Protein AF-A0A8S0FF89-F1 (afdb_monomer_lite)

pLDDT: mean 92.32, std 6.83, range [57.03, 98.69]

Structure (mmCIF, N/CA/C/O backbone):
data_AF-A0A8S0FF89-F1
#
_entry.id   AF-A0A8S0FF89-F1
#
loop_
_atom_site.group_PDB
_atom_site.id
_atom_site.type_symbol
_atom_site.label_atom_id
_atom_site.label_alt_id
_atom_site.label_comp_id
_atom_site.label_asym_id
_atom_site.label_entity_id
_atom_site.label_seq_id
_atom_site.pdbx_PDB_ins_code
_atom_site.Cartn_x
_atom_site.Cartn_y
_atom_site.Cartn_z
_atom_site.occupancy
_atom_site.B_iso_or_equiv
_atom_site.auth_seq_id
_atom_site.auth_comp_id
_atom_site.auth_asym_id
_atom_site.auth_atom_id
_atom_site.pdbx_PDB_model_num
ATOM 1 N N . MET A 1 1 ? 15.697 3.812 -12.758 1.00 57.03 1 MET A N 1
ATOM 2 C CA . MET A 1 1 ? 17.043 4.411 -12.603 1.00 57.03 1 MET A CA 1
ATOM 3 C C . MET A 1 1 ? 17.090 5.677 -13.442 1.00 57.03 1 MET A C 1
ATOM 5 O O . MET A 1 1 ? 17.432 5.614 -14.614 1.00 57.03 1 MET A O 1
ATOM 9 N N . SER A 1 2 ? 16.641 6.795 -12.881 1.00 73.12 2 SER A N 1
ATOM 10 C CA . SER A 1 2 ? 16.659 8.104 -13.540 1.00 73.12 2 SER A CA 1
ATOM 11 C C . SER A 1 2 ? 18.024 8.793 -13.370 1.00 73.12 2 SER A C 1
ATOM 13 O O . SER A 1 2 ? 18.897 8.336 -12.621 1.00 73.12 2 SER A O 1
ATOM 15 N N . GLY A 1 3 ? 18.226 9.896 -14.092 1.00 85.50 3 GLY A N 1
ATOM 16 C CA . GLY A 1 3 ? 19.399 10.764 -13.959 1.00 85.50 3 GLY A CA 1
ATOM 17 C C . GLY A 1 3 ? 20.593 10.403 -14.859 1.00 85.50 3 GLY A C 1
ATOM 18 O O . GLY A 1 3 ? 20.523 9.459 -15.652 1.00 85.50 3 GLY A O 1
ATOM 19 N N . PRO A 1 4 ? 21.712 11.143 -14.738 1.00 90.69 4 PRO A N 1
ATOM 20 C CA . PRO A 1 4 ? 22.859 11.043 -15.644 1.00 90.69 4 PRO A CA 1
ATOM 21 C C . PRO A 1 4 ? 23.415 9.620 -15.764 1.00 90.69 4 PRO A C 1
ATOM 23 O O . PRO A 1 4 ? 23.456 8.872 -14.787 1.00 90.69 4 PRO A O 1
ATOM 26 N N . ASN A 1 5 ? 23.857 9.220 -16.958 1.00 93.06 5 ASN A N 1
ATOM 27 C CA . ASN A 1 5 ? 24.485 7.911 -17.201 1.00 93.06 5 ASN A CA 1
ATOM 28 C C . ASN A 1 5 ? 23.618 6.694 -16.805 1.00 93.06 5 ASN A C 1
ATOM 30 O O . ASN A 1 5 ? 24.146 5.629 -16.477 1.00 93.06 5 ASN A O 1
ATOM 34 N N . ALA A 1 6 ? 22.285 6.822 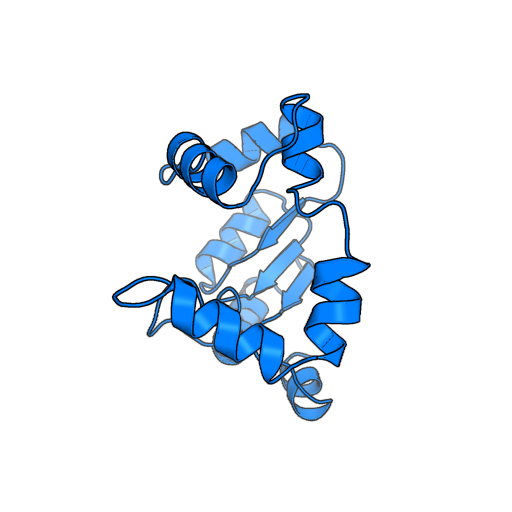-16.802 1.00 89.88 6 ALA A N 1
ATOM 35 C CA . ALA A 1 6 ? 21.368 5.741 -16.426 1.00 89.88 6 ALA A CA 1
ATOM 36 C C . ALA A 1 6 ? 21.595 4.445 -17.226 1.00 89.88 6 ALA A C 1
ATOM 38 O O . ALA A 1 6 ? 21.546 3.356 -16.656 1.00 89.88 6 ALA A O 1
ATOM 39 N N . ALA A 1 7 ? 21.882 4.546 -18.529 1.00 90.69 7 ALA A N 1
ATOM 40 C CA . ALA A 1 7 ? 22.186 3.389 -19.371 1.00 90.69 7 ALA A CA 1
ATOM 41 C C . ALA A 1 7 ? 23.447 2.649 -18.897 1.00 90.69 7 ALA A C 1
ATOM 43 O O . ALA A 1 7 ? 23.385 1.453 -18.630 1.00 90.69 7 ALA A O 1
ATOM 44 N N . MET A 1 8 ? 24.555 3.369 -18.692 1.00 95.12 8 MET A N 1
ATOM 45 C CA . MET A 1 8 ? 25.813 2.782 -18.216 1.00 95.12 8 MET A CA 1
ATOM 46 C C . MET A 1 8 ? 25.642 2.091 -16.858 1.00 95.12 8 MET A C 1
ATOM 48 O O . MET A 1 8 ? 26.079 0.960 -16.669 1.00 95.12 8 MET A O 1
ATOM 52 N N . ARG A 1 9 ? 24.932 2.731 -15.920 1.00 93.69 9 ARG A N 1
ATOM 53 C CA . ARG A 1 9 ? 24.654 2.148 -14.599 1.00 93.69 9 ARG A CA 1
ATOM 54 C C . ARG A 1 9 ? 23.810 0.872 -14.686 1.00 93.69 9 ARG A C 1
ATOM 56 O O . ARG A 1 9 ? 24.053 -0.054 -13.919 1.00 93.69 9 ARG A O 1
ATOM 63 N N . ARG A 1 10 ? 22.853 0.795 -15.621 1.00 91.69 10 ARG A N 1
ATOM 64 C CA . ARG A 1 10 ? 22.076 -0.432 -15.879 1.00 91.69 10 ARG A CA 1
ATOM 65 C C . ARG A 1 10 ? 22.952 -1.558 -16.430 1.00 91.69 10 ARG A C 1
ATOM 67 O O . ARG A 1 10 ? 22.838 -2.679 -15.948 1.00 91.69 10 ARG A O 1
ATOM 74 N N . TYR A 1 11 ? 23.846 -1.264 -17.376 1.00 94.50 11 TYR A N 1
ATOM 75 C CA . TYR A 1 11 ? 24.780 -2.268 -17.895 1.00 94.50 11 TYR A CA 1
ATOM 76 C C . TYR A 1 11 ? 25.696 -2.815 -16.804 1.00 94.50 11 TYR A C 1
ATOM 78 O O . TYR A 1 11 ? 25.826 -4.028 -16.671 1.00 94.50 11 TYR A O 1
ATOM 86 N N . LEU A 1 12 ? 26.265 -1.935 -15.976 1.00 96.06 12 LEU A N 1
ATOM 87 C CA . LEU A 1 12 ? 27.093 -2.355 -14.848 1.00 96.06 12 LEU A CA 1
ATOM 88 C C . LEU A 1 12 ? 26.323 -3.270 -13.890 1.00 96.06 12 LEU A C 1
ATOM 90 O O . LEU A 1 12 ? 26.850 -4.306 -13.515 1.00 96.06 12 LEU A O 1
ATOM 94 N N . GLN A 1 13 ? 25.070 -2.939 -13.558 1.00 94.69 13 GLN A N 1
ATOM 95 C CA . GLN A 1 13 ? 24.214 -3.790 -12.721 1.00 94.69 13 GLN A CA 1
ATOM 96 C C . GLN A 1 13 ? 23.982 -5.177 -13.333 1.00 94.69 13 GLN A C 1
ATOM 98 O O . GLN A 1 13 ? 24.072 -6.169 -12.618 1.00 94.69 13 GLN A O 1
ATOM 103 N N . ALA A 1 14 ? 23.724 -5.265 -14.641 1.00 95.19 14 ALA A N 1
ATOM 104 C CA . ALA A 1 14 ? 23.535 -6.549 -15.315 1.00 95.19 14 ALA A CA 1
ATOM 105 C C . ALA A 1 14 ? 24.813 -7.405 -15.296 1.00 95.19 14 ALA A C 1
ATOM 107 O O . ALA A 1 14 ? 24.748 -8.605 -15.041 1.00 95.19 14 ALA A O 1
ATOM 108 N N . VAL A 1 15 ? 25.976 -6.782 -15.513 1.00 96.88 15 VAL A N 1
ATOM 109 C CA . VAL A 1 15 ? 27.278 -7.468 -15.487 1.00 96.88 15 VAL A CA 1
ATOM 110 C C . VAL A 1 15 ? 27.642 -7.936 -14.078 1.00 96.88 15 VAL A C 1
ATOM 112 O O . VAL A 1 15 ? 28.161 -9.037 -13.919 1.00 96.88 15 VAL A O 1
ATOM 115 N N . THR A 1 16 ? 27.366 -7.134 -13.046 1.00 97.75 16 THR A N 1
ATOM 116 C CA . THR A 1 16 ? 27.698 -7.488 -11.657 1.00 97.75 16 THR A CA 1
ATOM 117 C C . THR A 1 16 ? 26.689 -8.429 -11.000 1.00 97.75 16 THR A C 1
ATOM 119 O O . THR A 1 16 ? 26.985 -8.975 -9.940 1.00 97.75 16 THR A O 1
ATOM 122 N N . HIS A 1 17 ? 25.535 -8.674 -11.630 1.00 97.50 17 HIS A N 1
ATOM 123 C CA . HIS A 1 17 ? 24.508 -9.606 -11.152 1.00 97.50 17 HIS A CA 1
ATOM 124 C C . HIS A 1 17 ? 24.141 -10.631 -12.241 1.00 97.50 17 HIS A C 1
ATOM 126 O O . HIS A 1 17 ? 22.991 -10.677 -12.689 1.00 97.50 17 HIS A O 1
ATOM 132 N N . PRO A 1 18 ? 25.095 -11.477 -12.676 1.00 96.88 18 PRO A N 1
ATOM 133 C CA . PRO A 1 18 ? 24.923 -12.342 -13.843 1.00 96.88 18 PRO A CA 1
ATOM 134 C C . PRO A 1 18 ? 23.795 -13.365 -13.672 1.00 96.88 18 PRO A C 1
ATOM 136 O O . PRO A 1 18 ? 23.069 -13.634 -14.624 1.00 96.88 18 PRO A O 1
ATOM 139 N N . GLN A 1 19 ? 23.597 -13.890 -12.459 1.00 97.81 19 GLN A N 1
ATOM 140 C CA . GLN A 1 19 ? 22.500 -14.817 -12.180 1.00 97.81 19 GLN A CA 1
ATOM 141 C C . GLN A 1 19 ? 21.135 -14.137 -12.340 1.00 97.81 19 GLN A C 1
ATOM 143 O O . GLN A 1 19 ? 20.265 -14.656 -13.029 1.00 97.81 19 GLN A O 1
ATOM 148 N N . TRP A 1 20 ? 20.963 -12.932 -11.788 1.00 96.75 20 TRP A N 1
ATOM 149 C CA . TRP A 1 20 ? 19.724 -12.172 -11.962 1.00 96.75 20 TRP A CA 1
ATOM 150 C C . TRP A 1 20 ? 19.488 -11.810 -13.435 1.00 96.75 20 TRP A C 1
ATOM 152 O O . TRP A 1 20 ? 18.368 -11.921 -13.932 1.00 96.75 20 TRP A O 1
ATOM 162 N N . ALA A 1 21 ? 20.543 -11.414 -14.153 1.00 96.25 21 ALA A N 1
ATOM 163 C CA . ALA A 1 21 ? 20.458 -11.100 -15.575 1.00 96.25 21 ALA A CA 1
ATOM 164 C C . ALA A 1 21 ? 20.039 -12.320 -16.413 1.00 96.25 21 ALA A C 1
ATOM 166 O O . ALA A 1 21 ? 19.262 -12.172 -17.354 1.00 96.25 21 ALA A O 1
ATOM 167 N N . TRP A 1 22 ? 20.507 -13.516 -16.054 1.00 96.69 22 TRP A N 1
ATOM 168 C CA . TRP A 1 22 ? 20.093 -14.767 -16.682 1.00 96.69 22 TRP A CA 1
ATOM 169 C C . TRP A 1 22 ? 18.635 -15.116 -16.355 1.00 96.69 22 TRP A C 1
ATOM 171 O O . TRP A 1 22 ? 17.810 -15.247 -17.261 1.00 96.69 22 TRP A O 1
ATOM 181 N N . ASP A 1 23 ? 18.299 -15.205 -15.068 1.00 96.69 23 ASP A N 1
ATOM 182 C CA . ASP A 1 23 ? 16.994 -15.680 -14.599 1.00 96.69 23 ASP A CA 1
ATOM 183 C C . ASP A 1 23 ? 15.865 -14.709 -14.959 1.00 96.69 23 ASP A C 1
ATOM 185 O O . ASP A 1 23 ? 14.855 -15.103 -15.535 1.00 96.69 23 ASP A O 1
ATOM 189 N N . VAL A 1 24 ? 16.039 -13.420 -14.663 1.00 93.81 24 VAL A N 1
ATOM 190 C CA . VAL A 1 24 ? 15.007 -12.399 -14.880 1.00 93.81 24 VAL A CA 1
ATOM 191 C C . VAL A 1 24 ? 15.161 -11.753 -16.251 1.00 93.81 24 VAL A C 1
ATOM 193 O O . VAL A 1 24 ? 14.180 -11.597 -16.972 1.00 93.81 24 VAL A O 1
ATOM 196 N N . GLY A 1 25 ? 16.384 -11.384 -16.636 1.00 91.88 25 GLY A N 1
ATOM 197 C CA . GLY A 1 25 ? 16.638 -10.619 -17.860 1.00 91.88 25 GLY A CA 1
ATOM 198 C C . GLY A 1 25 ? 16.538 -11.427 -19.157 1.00 91.88 25 GLY A C 1
ATOM 199 O O . GLY A 1 25 ? 16.106 -10.883 -20.171 1.00 91.88 25 GLY A O 1
ATOM 200 N N . LEU A 1 26 ? 16.912 -12.710 -19.157 1.00 93.44 26 LEU A N 1
ATOM 201 C CA . LEU A 1 26 ? 16.830 -13.562 -20.349 1.00 93.44 26 LEU A CA 1
ATOM 202 C C . LEU A 1 26 ? 15.648 -14.529 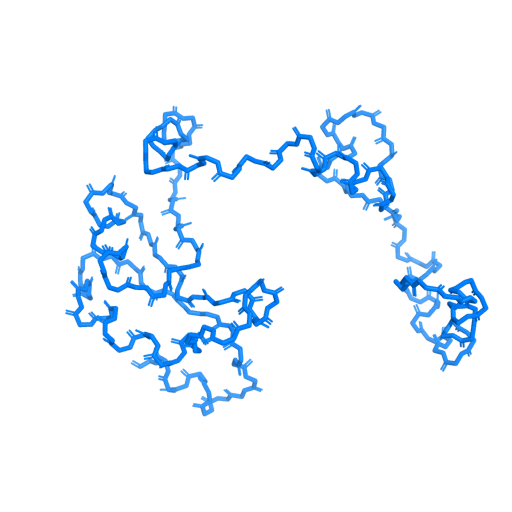-20.277 1.00 93.44 26 LEU A C 1
ATOM 204 O O . LEU A 1 26 ? 14.850 -14.566 -21.215 1.00 93.44 26 LEU A O 1
ATOM 208 N N . ASN A 1 27 ? 15.512 -15.257 -19.166 1.00 96.12 27 ASN A N 1
ATOM 209 C CA . ASN A 1 27 ? 14.480 -16.285 -19.010 1.00 96.12 27 ASN A CA 1
ATOM 210 C C . ASN A 1 27 ? 13.132 -15.743 -18.502 1.00 96.12 27 ASN A C 1
ATOM 212 O O . ASN A 1 27 ? 12.106 -16.370 -18.737 1.00 96.12 27 ASN A O 1
ATOM 216 N N . GLY A 1 28 ? 13.097 -14.570 -17.863 1.00 90.62 28 GLY A N 1
ATOM 217 C CA . GLY A 1 28 ? 11.890 -13.991 -17.253 1.00 90.62 28 GLY A CA 1
ATOM 218 C C . GLY A 1 28 ? 10.925 -13.284 -18.213 1.00 90.62 28 GLY A C 1
ATOM 219 O O . GLY A 1 28 ? 10.243 -12.352 -17.799 1.00 90.62 28 GLY A O 1
ATOM 220 N N . ARG A 1 29 ? 10.902 -13.655 -19.498 1.00 88.81 29 ARG A N 1
ATOM 221 C CA . ARG A 1 29 ? 10.024 -13.047 -20.517 1.00 88.81 29 ARG A CA 1
ATOM 222 C C . ARG A 1 29 ? 8.579 -13.575 -20.404 1.00 88.81 29 ARG A C 1
ATOM 224 O O . ARG A 1 29 ? 8.406 -14.723 -20.000 1.00 88.81 29 ARG A O 1
ATOM 231 N N . PRO A 1 30 ? 7.556 -12.813 -20.843 1.00 89.00 30 PRO A N 1
ATOM 232 C CA . PRO A 1 30 ? 7.625 -11.475 -21.442 1.00 89.00 30 PRO A CA 1
ATOM 233 C C . PRO A 1 30 ? 7.919 -10.374 -20.411 1.00 89.00 30 PRO A C 1
ATOM 235 O O . PRO A 1 30 ? 7.449 -10.415 -19.281 1.00 89.00 30 PRO A O 1
ATOM 238 N N . HIS A 1 31 ? 8.711 -9.373 -20.810 1.00 87.75 31 HIS A N 1
ATOM 239 C CA . HIS A 1 31 ? 9.007 -8.189 -19.987 1.00 87.75 31 HIS A CA 1
ATOM 240 C C . HIS A 1 31 ? 7.989 -7.076 -20.228 1.00 87.75 31 HIS A C 1
ATOM 242 O O . HIS A 1 31 ? 8.349 -5.942 -20.549 1.00 87.75 31 HIS A O 1
ATOM 248 N N . ASP A 1 32 ? 6.716 -7.425 -20.118 1.00 88.56 32 ASP A N 1
ATOM 249 C CA . ASP A 1 32 ? 5.595 -6.508 -20.243 1.00 88.56 32 ASP A CA 1
ATOM 250 C C . ASP A 1 32 ? 4.733 -6.519 -18.974 1.00 88.56 32 ASP A C 1
ATOM 252 O O . ASP A 1 32 ? 5.017 -7.216 -17.996 1.00 88.56 32 ASP A O 1
ATOM 256 N N . LEU A 1 33 ? 3.692 -5.691 -18.962 1.00 84.69 33 LEU A N 1
ATOM 257 C CA . LEU A 1 33 ? 2.710 -5.671 -17.885 1.00 84.69 33 LEU A CA 1
ATOM 258 C C . LEU A 1 33 ? 1.480 -6.458 -18.302 1.00 84.69 33 LEU A C 1
ATOM 260 O O . LEU A 1 33 ? 0.538 -5.891 -18.848 1.00 84.69 33 LEU A O 1
ATOM 264 N N . GLY A 1 34 ? 1.492 -7.764 -18.036 1.00 85.88 34 GLY A N 1
ATOM 265 C CA . GLY A 1 34 ? 0.500 -8.712 -18.553 1.00 85.88 34 GLY A CA 1
ATOM 266 C C . GLY A 1 34 ? -0.970 -8.294 -18.395 1.00 85.88 34 GLY A C 1
ATOM 267 O O . GLY A 1 34 ? -1.756 -8.498 -19.314 1.00 85.88 34 GLY A O 1
ATOM 268 N N . ASN A 1 35 ? -1.351 -7.648 -17.288 1.00 85.31 35 ASN A N 1
ATOM 269 C CA . ASN A 1 35 ? -2.716 -7.146 -17.084 1.00 85.31 35 ASN A CA 1
ATOM 270 C C . ASN A 1 35 ? -3.086 -6.009 -18.055 1.00 85.31 35 ASN A C 1
ATOM 272 O O . ASN A 1 35 ? -4.195 -5.978 -18.583 1.00 85.31 35 ASN A O 1
ATOM 276 N N . ILE A 1 36 ? -2.156 -5.091 -18.315 1.00 84.75 36 ILE A N 1
ATOM 277 C CA . ILE A 1 36 ? -2.374 -3.941 -19.200 1.00 84.75 36 ILE A CA 1
ATOM 278 C C . ILE A 1 36 ? -2.199 -4.356 -20.655 1.00 84.75 36 ILE A C 1
ATOM 280 O O . ILE A 1 36 ? -3.015 -3.981 -21.494 1.00 84.75 36 ILE A O 1
ATOM 284 N N . SER A 1 37 ? -1.188 -5.176 -20.952 1.00 88.12 37 SER A N 1
ATOM 285 C CA . SER A 1 37 ? -0.990 -5.728 -22.290 1.00 88.12 37 SER A CA 1
ATOM 286 C C . SER A 1 37 ? -2.228 -6.492 -22.762 1.00 88.12 37 SER A C 1
ATOM 288 O O . SER A 1 37 ? -2.642 -6.329 -23.909 1.00 88.12 37 SER A O 1
ATOM 290 N N . ALA A 1 38 ? -2.851 -7.284 -21.878 1.00 87.38 38 ALA A N 1
ATOM 291 C CA . ALA A 1 38 ? -4.089 -7.997 -22.181 1.00 87.38 38 ALA A CA 1
ATOM 292 C C . ALA A 1 38 ? -5.262 -7.039 -22.442 1.00 87.38 38 ALA A C 1
ATOM 294 O O . ALA A 1 38 ? -5.986 -7.216 -23.417 1.00 87.38 38 ALA A O 1
ATOM 295 N N . TYR A 1 39 ? -5.422 -6.004 -21.610 1.00 85.56 39 TYR A N 1
ATOM 296 C CA . TYR A 1 39 ? -6.494 -5.017 -21.756 1.00 85.56 39 TYR A CA 1
ATOM 297 C C . 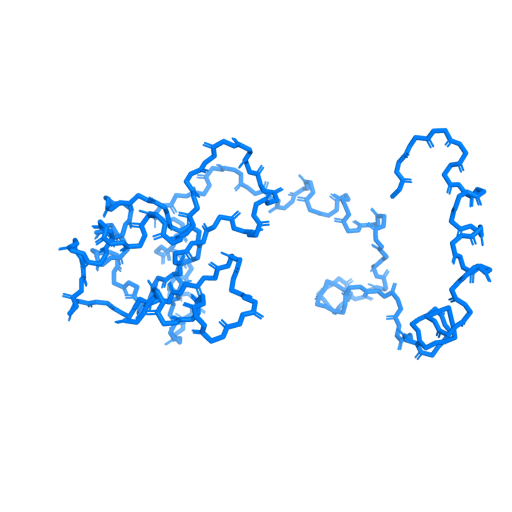TYR A 1 39 ? -6.363 -4.171 -23.034 1.00 85.56 39 TYR A C 1
ATOM 299 O O . TYR A 1 39 ? -7.352 -3.908 -23.713 1.00 85.56 39 TYR A O 1
ATOM 307 N N . LEU A 1 40 ? -5.142 -3.760 -23.390 1.00 85.56 40 LEU A N 1
ATOM 308 C CA . LEU A 1 40 ? -4.871 -2.921 -24.562 1.00 85.56 40 LEU A CA 1
ATOM 309 C C . LEU A 1 40 ? -4.649 -3.718 -25.857 1.00 85.56 40 LEU A C 1
ATOM 311 O O . LEU A 1 40 ? -4.526 -3.115 -26.924 1.00 85.56 40 LEU A O 1
ATOM 315 N N . GLY A 1 41 ? -4.543 -5.047 -25.780 1.00 86.81 41 GLY A N 1
ATOM 316 C CA . GLY A 1 41 ? -4.277 -5.916 -26.930 1.00 86.81 41 GLY A CA 1
ATOM 317 C C . GLY A 1 41 ? -2.895 -5.724 -27.569 1.00 86.81 41 GLY A C 1
ATOM 318 O O . GLY A 1 41 ? -2.695 -6.111 -28.720 1.00 86.81 41 GLY A O 1
ATOM 319 N N . LYS A 1 42 ? -1.937 -5.111 -26.859 1.00 87.56 42 LYS A N 1
ATOM 320 C CA . LYS A 1 42 ? -0.568 -4.878 -27.345 1.00 87.56 42 LYS A CA 1
ATOM 321 C C . LYS A 1 42 ? 0.457 -4.963 -26.209 1.00 87.56 42 LYS A C 1
ATOM 323 O O . LYS A 1 42 ? 0.137 -4.538 -25.097 1.00 87.56 42 LYS A O 1
ATOM 328 N N . PRO A 1 43 ? 1.690 -5.446 -26.467 1.00 84.69 43 PRO A N 1
ATOM 329 C CA . PRO A 1 43 ? 2.745 -5.463 -25.457 1.00 84.69 43 PRO A CA 1
ATOM 330 C C . PRO A 1 43 ? 2.976 -4.060 -24.897 1.00 84.69 43 PRO A C 1
ATOM 332 O O . PRO A 1 43 ? 3.228 -3.126 -25.656 1.00 84.69 43 PRO A O 1
ATOM 335 N N . THR A 1 44 ? 2.857 -3.919 -23.580 1.00 82.94 44 THR A N 1
ATOM 336 C CA . THR A 1 44 ? 3.020 -2.645 -22.876 1.00 82.94 44 THR A CA 1
ATOM 337 C C . THR A 1 44 ? 4.248 -2.730 -21.981 1.00 82.94 44 THR A C 1
ATOM 339 O O . THR A 1 44 ? 4.257 -3.457 -20.984 1.00 82.94 44 THR A O 1
ATOM 342 N N . GLY A 1 45 ? 5.300 -2.003 -22.361 1.00 83.12 45 GLY A N 1
ATOM 343 C CA . GLY A 1 45 ? 6.536 -1.925 -21.590 1.00 83.12 45 GLY A CA 1
ATOM 344 C C . GLY A 1 45 ? 6.435 -0.949 -20.415 1.00 83.12 45 GLY A C 1
ATOM 345 O O . GLY A 1 45 ? 5.442 -0.248 -20.228 1.00 83.12 45 GLY A O 1
ATOM 346 N N . LEU A 1 46 ? 7.506 -0.856 -19.624 1.00 77.31 46 LEU A N 1
ATOM 347 C CA . LEU A 1 46 ? 7.556 0.038 -18.459 1.00 77.31 46 LEU A CA 1
ATOM 348 C C . LEU A 1 46 ? 7.387 1.525 -18.830 1.00 77.31 46 LEU A C 1
ATOM 350 O O . LEU A 1 46 ? 6.837 2.296 -18.050 1.00 77.31 46 LEU A O 1
ATOM 354 N N . GLU A 1 47 ? 7.873 1.936 -20.000 1.00 78.06 47 GLU A N 1
ATOM 355 C CA . GLU A 1 47 ? 7.768 3.321 -20.477 1.00 78.06 47 GLU A CA 1
ATOM 356 C C . GLU A 1 47 ? 6.321 3.667 -20.861 1.00 78.06 47 GLU A C 1
ATOM 358 O O . GLU A 1 47 ? 5.795 4.687 -20.413 1.00 78.06 47 GLU A O 1
ATOM 363 N N . ASP A 1 48 ? 5.643 2.767 -21.581 1.00 78.75 48 ASP A N 1
ATOM 364 C CA . ASP A 1 48 ? 4.223 2.896 -21.926 1.00 78.75 48 ASP A CA 1
ATOM 365 C C . ASP A 1 48 ? 3.334 2.918 -20.675 1.00 78.75 48 ASP A C 1
ATOM 367 O O . ASP A 1 48 ? 2.368 3.677 -20.591 1.00 78.75 48 ASP A O 1
ATOM 371 N N . TYR A 1 49 ? 3.691 2.116 -19.669 1.00 79.19 49 TYR A N 1
ATOM 372 C CA . TYR A 1 49 ? 2.975 2.048 -18.402 1.00 79.19 49 TYR A CA 1
ATOM 373 C C . TYR A 1 49 ? 2.961 3.362 -17.636 1.00 79.19 49 TYR A C 1
ATOM 375 O O . TYR A 1 49 ? 1.926 3.731 -17.095 1.00 79.19 49 TYR A O 1
ATOM 383 N N . ILE A 1 50 ? 4.093 4.066 -17.567 1.00 79.81 50 ILE A N 1
ATOM 384 C CA . ILE A 1 50 ? 4.174 5.334 -16.831 1.00 79.81 50 ILE A CA 1
ATOM 385 C C . ILE A 1 50 ? 3.232 6.363 -17.465 1.00 79.81 50 ILE A C 1
ATOM 387 O O . ILE A 1 50 ? 2.513 7.057 -16.747 1.00 79.81 50 ILE A O 1
ATOM 391 N N . GLY A 1 51 ? 3.191 6.422 -18.800 1.00 81.75 51 GLY A N 1
ATOM 392 C CA . GLY A 1 51 ? 2.240 7.269 -19.520 1.00 81.75 51 GLY A CA 1
ATOM 393 C C . GLY A 1 51 ? 0.789 6.843 -19.289 1.00 81.75 51 GLY A C 1
ATOM 394 O O . GLY A 1 51 ? -0.071 7.683 -19.035 1.00 81.75 51 GLY A O 1
ATOM 395 N N . TRP A 1 52 ? 0.515 5.536 -19.317 1.00 80.31 52 TRP A N 1
ATOM 396 C CA . TRP A 1 52 ? -0.818 5.000 -19.045 1.00 80.31 52 TRP A CA 1
ATOM 397 C C . TRP A 1 52 ? -1.287 5.299 -17.614 1.00 80.31 52 TRP A C 1
ATOM 399 O O . TRP A 1 52 ? -2.407 5.772 -17.437 1.00 80.31 52 TRP A O 1
ATOM 409 N N . LEU A 1 53 ? -0.429 5.110 -16.607 1.00 80.56 53 LEU A N 1
ATOM 410 C CA . LEU A 1 53 ? -0.709 5.464 -15.214 1.00 80.56 53 LEU A CA 1
ATOM 411 C C . LEU A 1 53 ? -1.048 6.943 -15.074 1.00 80.56 53 LEU A C 1
ATOM 413 O O . LEU A 1 53 ? -2.062 7.266 -14.470 1.00 80.56 53 LEU A O 1
ATOM 417 N N . GLY A 1 54 ? -0.237 7.835 -15.649 1.00 80.69 54 GLY A N 1
ATOM 418 C CA . GLY A 1 54 ? -0.476 9.277 -15.557 1.00 80.69 54 GLY A CA 1
ATOM 419 C C . GLY A 1 54 ? -1.846 9.707 -16.093 1.00 80.69 54 GLY A C 1
ATOM 420 O O . GLY A 1 54 ? -2.414 10.670 -15.593 1.00 80.69 54 GLY A O 1
ATOM 421 N N . ASN A 1 55 ? -2.396 8.969 -17.061 1.00 83.25 55 ASN A N 1
ATOM 422 C CA . ASN A 1 55 ? -3.702 9.255 -17.657 1.00 83.25 55 ASN A CA 1
ATOM 423 C C . ASN A 1 55 ? -4.885 8.580 -16.943 1.00 83.25 55 ASN A C 1
ATOM 425 O O . ASN A 1 55 ? -6.021 8.971 -17.186 1.00 83.25 55 ASN A O 1
ATOM 429 N N . ASN A 1 56 ? -4.642 7.546 -16.131 1.00 83.88 56 ASN A N 1
ATOM 430 C CA . ASN A 1 56 ? -5.700 6.730 -15.515 1.00 83.88 56 ASN A CA 1
ATOM 431 C C . ASN A 1 56 ? -5.683 6.773 -13.980 1.00 83.88 56 ASN A C 1
ATOM 433 O O . ASN A 1 56 ? -6.564 6.203 -13.344 1.00 83.88 56 ASN A O 1
ATOM 437 N N . PHE A 1 57 ? -4.685 7.416 -13.371 1.00 84.56 57 PHE A N 1
ATOM 438 C CA . PHE A 1 57 ? -4.634 7.605 -11.928 1.00 84.56 57 PHE A CA 1
ATOM 439 C C . PHE A 1 57 ? -5.475 8.822 -11.542 1.00 84.56 57 PHE A C 1
ATOM 441 O O . PHE A 1 57 ? -5.082 9.958 -11.802 1.00 84.56 57 PHE A O 1
ATOM 448 N N . ASP A 1 58 ? -6.626 8.574 -10.924 1.00 87.00 58 ASP A N 1
ATOM 449 C CA . ASP A 1 58 ? -7.542 9.617 -10.475 1.00 87.00 58 ASP A CA 1
ATOM 450 C C . ASP A 1 58 ? -7.294 9.955 -8.990 1.00 87.00 58 ASP A C 1
ATOM 452 O O . ASP A 1 58 ? -7.568 9.129 -8.117 1.00 87.00 58 ASP A O 1
ATOM 456 N N . PRO A 1 59 ? -6.758 11.147 -8.664 1.00 89.19 59 PRO A N 1
ATOM 457 C CA . PRO A 1 59 ? -6.550 11.565 -7.281 1.00 89.19 59 PRO A CA 1
ATOM 458 C C . PRO 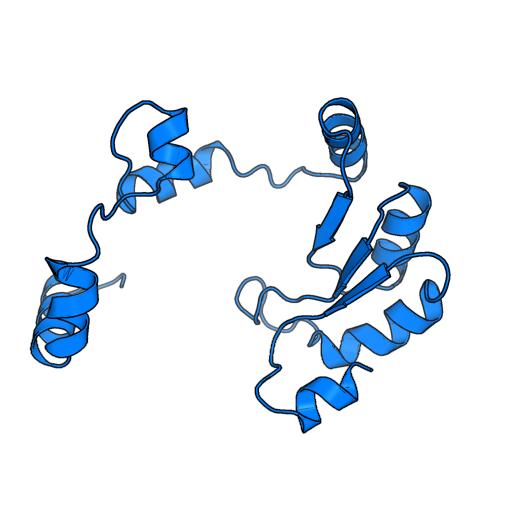A 1 59 ? -7.838 12.046 -6.591 1.00 89.19 59 PRO A C 1
ATOM 460 O O . PRO A 1 59 ? -7.787 12.370 -5.408 1.00 89.19 59 PRO A O 1
ATOM 463 N N . SER A 1 60 ? -8.963 12.144 -7.308 1.00 92.44 60 SER A N 1
ATOM 464 C CA . SER A 1 60 ? -10.251 12.587 -6.761 1.00 92.44 60 SER A CA 1
ATOM 465 C C . SER A 1 60 ? -11.093 11.459 -6.160 1.00 92.44 60 SER A C 1
ATOM 467 O O . SER A 1 60 ? -12.153 11.742 -5.601 1.00 92.44 60 SER A O 1
ATOM 469 N N . ILE A 1 61 ? -10.600 10.214 -6.228 1.00 92.62 61 ILE A N 1
ATOM 470 C CA . ILE A 1 61 ? -11.258 9.035 -5.660 1.00 92.62 61 ILE A CA 1
ATOM 471 C C . ILE A 1 61 ? -11.659 9.279 -4.206 1.00 92.62 61 ILE A C 1
ATOM 473 O O . ILE A 1 61 ? -10.867 9.705 -3.363 1.00 92.62 61 ILE A O 1
ATOM 477 N N . SER A 1 62 ? -12.911 8.952 -3.930 1.00 94.00 62 SER A N 1
ATOM 478 C CA . SER A 1 62 ? -13.593 9.129 -2.661 1.00 94.00 62 SER A CA 1
ATOM 479 C C . SER A 1 62 ? -14.383 7.871 -2.292 1.00 94.00 62 SER A C 1
ATOM 481 O O . SER A 1 62 ? -14.495 6.923 -3.070 1.00 94.00 62 SER A O 1
ATOM 483 N N . TRP A 1 63 ? -14.998 7.875 -1.109 1.00 94.00 63 TRP A N 1
ATOM 484 C CA . TRP A 1 63 ? -15.893 6.800 -0.669 1.00 94.00 63 TRP A CA 1
ATOM 485 C C . TRP A 1 63 ? -17.055 6.535 -1.639 1.00 94.00 63 TRP A C 1
ATOM 487 O O . TRP A 1 63 ? -17.454 5.388 -1.812 1.00 94.00 63 TRP A O 1
ATOM 497 N N . LYS A 1 64 ? -17.551 7.563 -2.340 1.00 92.31 64 LYS A N 1
ATOM 498 C CA . LYS A 1 64 ? -18.622 7.413 -3.337 1.00 92.31 64 LYS A CA 1
ATOM 499 C C . LYS A 1 64 ? -18.188 6.561 -4.534 1.00 92.31 64 LYS A C 1
ATOM 501 O O . LYS A 1 64 ? -18.986 5.823 -5.101 1.00 92.31 64 LYS A O 1
ATOM 506 N N . ASP A 1 65 ? -16.921 6.638 -4.920 1.00 93.56 65 ASP A N 1
ATOM 507 C CA . ASP A 1 65 ? -16.393 5.850 -6.036 1.00 93.56 65 ASP A CA 1
ATOM 508 C C . ASP A 1 65 ? -16.276 4.368 -5.660 1.00 93.56 65 ASP A C 1
ATOM 510 O O . ASP A 1 65 ? -16.381 3.493 -6.520 1.00 93.56 65 ASP A O 1
ATOM 514 N N . LEU A 1 66 ? -16.139 4.068 -4.364 1.00 93.00 66 LEU A N 1
ATOM 515 C CA . LEU A 1 66 ? -16.211 2.698 -3.863 1.00 93.00 66 LEU A CA 1
ATOM 516 C C . LEU A 1 66 ? -17.630 2.128 -3.972 1.00 93.00 66 LEU A C 1
ATOM 518 O O . LEU A 1 66 ? -17.766 0.946 -4.279 1.00 93.00 66 LEU A O 1
ATOM 522 N N . GLU A 1 67 ? -18.675 2.947 -3.796 1.00 92.94 67 GLU A N 1
ATOM 523 C CA . GLU A 1 67 ? -20.070 2.523 -4.022 1.00 92.94 67 GLU A CA 1
ATOM 524 C C . GLU A 1 67 ? -20.265 2.119 -5.482 1.00 92.94 67 GLU A C 1
ATOM 526 O O . GLU A 1 67 ? -20.775 1.040 -5.767 1.00 92.94 67 GLU A O 1
ATOM 531 N N . TRP A 1 68 ? -19.742 2.924 -6.409 1.00 94.19 68 TRP A N 1
ATOM 532 C CA . TRP A 1 68 ? -19.747 2.569 -7.824 1.00 94.19 68 TRP A CA 1
ATOM 533 C C . TRP A 1 68 ? -18.978 1.268 -8.091 1.00 94.19 68 TRP A C 1
ATOM 535 O O . TRP A 1 68 ? -19.496 0.399 -8.780 1.00 94.19 68 TRP A O 1
ATOM 545 N N . ILE A 1 69 ? -17.782 1.066 -7.521 1.00 94.00 69 ILE A N 1
ATOM 546 C CA . ILE A 1 69 ? -17.043 -0.205 -7.681 1.00 94.00 69 ILE A CA 1
ATOM 547 C C . ILE A 1 69 ? -17.857 -1.388 -7.137 1.00 94.00 69 ILE A C 1
ATOM 549 O O . ILE A 1 69 ? -17.836 -2.474 -7.725 1.00 94.00 69 ILE A O 1
ATOM 553 N N . ARG A 1 70 ? -18.577 -1.193 -6.029 1.00 92.81 70 ARG A N 1
ATOM 554 C CA . ARG A 1 70 ? -19.414 -2.225 -5.412 1.00 92.81 70 ARG A CA 1
ATOM 555 C C . ARG A 1 70 ? -20.547 -2.677 -6.327 1.00 92.81 70 ARG A C 1
ATOM 557 O O . ARG A 1 70 ? -20.877 -3.853 -6.266 1.00 92.81 70 ARG A O 1
ATOM 564 N N . ASP A 1 71 ? -21.065 -1.816 -7.201 1.00 94.19 71 ASP A N 1
ATOM 565 C CA . ASP A 1 71 ? -22.092 -2.185 -8.189 1.00 94.19 71 ASP A CA 1
ATOM 566 C C . ASP A 1 71 ? -21.571 -3.144 -9.280 1.00 94.19 71 ASP A C 1
ATOM 568 O O . ASP A 1 71 ? -22.356 -3.843 -9.921 1.00 94.19 71 ASP A O 1
ATOM 572 N N . PHE A 1 72 ? -20.253 -3.181 -9.520 1.00 95.31 72 PHE A N 1
ATOM 573 C CA . PHE A 1 72 ? -19.622 -4.013 -10.561 1.00 95.31 72 PHE A CA 1
ATOM 574 C C . PHE A 1 72 ? -18.896 -5.244 -10.018 1.00 95.31 72 PHE A C 1
ATOM 576 O O . PHE A 1 72 ? -18.460 -6.104 -10.787 1.00 95.31 72 PHE A O 1
ATOM 583 N N . TRP A 1 73 ? -18.720 -5.323 -8.706 1.00 95.88 73 TRP A N 1
ATOM 584 C CA . TRP A 1 73 ? -18.052 -6.424 -8.039 1.00 95.88 73 TRP A CA 1
ATOM 585 C C . TRP A 1 73 ? -19.050 -7.081 -7.100 1.00 95.88 73 TRP A C 1
ATOM 587 O O . TRP A 1 73 ? -19.694 -6.376 -6.338 1.00 95.88 73 TRP A O 1
ATOM 597 N N . ASP A 1 74 ? -19.123 -8.413 -7.068 1.00 94.38 74 ASP A N 1
ATOM 598 C CA . ASP A 1 74 ? -19.971 -9.171 -6.123 1.00 94.38 74 ASP A CA 1
ATOM 599 C C . ASP A 1 74 ? -19.150 -9.921 -5.054 1.00 94.38 74 ASP A C 1
ATOM 601 O O . ASP A 1 74 ? -19.697 -10.524 -4.136 1.00 94.38 74 ASP A O 1
ATOM 605 N N . GLY A 1 75 ? -17.816 -9.900 -5.155 1.00 96.94 75 GLY A N 1
ATOM 606 C CA . GLY A 1 75 ? -16.921 -10.611 -4.234 1.00 96.94 75 GLY A CA 1
ATOM 607 C C . GLY A 1 75 ? -16.543 -9.812 -2.979 1.00 96.94 75 GLY A C 1
ATOM 608 O O . GLY A 1 75 ? -17.001 -8.685 -2.790 1.00 96.94 75 GLY A O 1
ATOM 609 N N . PRO A 1 76 ? -15.638 -10.339 -2.137 1.00 96.62 76 PRO A N 1
ATOM 610 C CA . PRO A 1 76 ? -15.115 -9.588 -1.001 1.00 96.62 76 PRO A CA 1
ATOM 611 C C . PRO A 1 76 ? -14.404 -8.303 -1.447 1.00 96.62 76 PRO A C 1
ATOM 613 O O . PRO A 1 76 ? -13.627 -8.325 -2.408 1.00 96.62 76 PRO A O 1
ATOM 616 N N . MET A 1 77 ? -14.647 -7.195 -0.753 1.00 97.12 77 MET A N 1
ATOM 617 C CA . MET A 1 77 ? -14.006 -5.904 -0.969 1.00 97.12 77 MET A CA 1
ATOM 618 C C . MET A 1 77 ? -13.148 -5.532 0.239 1.00 97.12 77 MET A C 1
ATOM 620 O O . MET A 1 77 ? -13.644 -5.354 1.349 1.00 97.12 77 MET A O 1
ATOM 624 N N . VAL A 1 78 ? -11.841 -5.404 0.005 1.00 98.12 78 VAL A N 1
ATOM 625 C CA . VAL A 1 78 ? -10.858 -5.065 1.037 1.00 98.12 78 VAL A CA 1
ATOM 626 C C . VAL A 1 78 ? -10.184 -3.743 0.692 1.00 98.12 78 VAL A C 1
ATOM 628 O O . VAL A 1 78 ? -9.573 -3.618 -0.370 1.00 98.12 78 VAL A O 1
ATOM 631 N N . ILE A 1 79 ? -10.244 -2.775 1.607 1.00 97.75 79 ILE A N 1
ATOM 632 C CA . ILE A 1 79 ? -9.665 -1.440 1.408 1.00 97.75 79 ILE A CA 1
ATOM 633 C C . ILE A 1 79 ? -8.259 -1.397 2.009 1.00 97.75 79 ILE A C 1
ATOM 635 O O . ILE A 1 79 ? -8.057 -1.644 3.197 1.00 97.75 79 ILE A O 1
ATOM 639 N N . LYS A 1 80 ? -7.253 -1.090 1.188 1.00 98.25 80 LYS A N 1
ATOM 640 C CA . LYS A 1 80 ? -5.839 -1.096 1.588 1.00 98.25 80 LYS A CA 1
ATOM 641 C C . LYS A 1 80 ? -5.266 0.310 1.642 1.00 98.25 80 LYS A C 1
ATOM 643 O O . LYS A 1 80 ? -5.419 1.070 0.696 1.00 98.25 80 LYS A O 1
ATOM 648 N N . GLY A 1 81 ? -4.478 0.582 2.682 1.00 97.88 81 GLY A N 1
ATOM 649 C CA . GLY A 1 81 ? -3.819 1.881 2.865 1.00 97.88 81 GLY A CA 1
ATOM 650 C C . GLY A 1 81 ? -4.362 2.685 4.041 1.00 97.88 81 GLY A C 1
ATOM 651 O O . GLY A 1 81 ? -4.069 3.870 4.138 1.00 97.88 81 GLY A O 1
ATOM 652 N N . ILE A 1 82 ? -5.144 2.053 4.920 1.00 98.19 82 ILE A N 1
ATOM 653 C CA . ILE A 1 82 ? -5.745 2.711 6.079 1.00 98.19 82 ILE A CA 1
ATOM 654 C C . ILE A 1 82 ? -4.669 2.947 7.141 1.00 98.19 82 ILE A C 1
ATOM 656 O O . ILE A 1 82 ? -3.981 2.011 7.557 1.00 98.19 82 ILE A O 1
ATOM 660 N N . LEU A 1 83 ? -4.515 4.197 7.573 1.00 98.19 83 LEU A N 1
ATOM 661 C CA . LEU A 1 83 ? -3.625 4.591 8.674 1.00 98.19 83 LEU A CA 1
ATOM 662 C C . LEU A 1 83 ? -4.343 5.412 9.753 1.00 98.19 83 LEU A C 1
ATOM 664 O O . LEU A 1 83 ? -3.740 5.663 10.798 1.00 98.19 83 LEU A O 1
ATOM 668 N N . ASP A 1 84 ? -5.602 5.788 9.519 1.00 98.06 84 ASP A N 1
ATOM 669 C CA . ASP A 1 84 ? -6.430 6.567 10.433 1.00 98.06 84 ASP A CA 1
ATOM 670 C C . ASP A 1 84 ? -7.621 5.732 10.957 1.00 98.06 84 ASP A C 1
ATOM 672 O O . ASP A 1 84 ? -8.228 4.980 10.185 1.00 98.06 84 ASP A O 1
ATOM 676 N N . PRO A 1 85 ? -7.961 5.811 12.258 1.00 98.56 85 PRO A N 1
ATOM 677 C CA . PRO A 1 85 ? -9.124 5.119 12.811 1.00 98.56 85 PRO A CA 1
ATOM 678 C C . PRO A 1 85 ? -10.472 5.570 12.234 1.00 98.56 85 PRO A C 1
ATOM 680 O O . PRO A 1 85 ? -11.381 4.747 12.164 1.00 98.56 85 PRO A O 1
ATOM 683 N N . GLU A 1 86 ? -10.636 6.834 11.835 1.00 98.50 86 GLU A N 1
ATOM 684 C CA . GLU A 1 86 ? -11.886 7.304 11.225 1.00 98.50 86 GLU A CA 1
ATOM 685 C C . GLU A 1 86 ? -12.087 6.681 9.843 1.00 98.50 86 GLU A C 1
ATOM 687 O O . GLU A 1 86 ? -13.158 6.136 9.587 1.00 98.50 86 GLU A O 1
ATOM 692 N N . ASP A 1 87 ? -11.041 6.615 9.013 1.00 98.19 87 ASP A N 1
ATOM 693 C CA . ASP A 1 87 ? -11.110 5.930 7.714 1.00 98.19 87 ASP A CA 1
ATOM 694 C C . ASP A 1 87 ? -11.466 4.439 7.878 1.00 98.19 87 ASP A C 1
ATOM 696 O O . ASP A 1 87 ? -12.160 3.849 7.048 1.00 98.19 87 ASP A O 1
ATOM 700 N N . ALA A 1 88 ? -11.020 3.806 8.971 1.00 98.56 88 ALA A N 1
ATOM 701 C CA . ALA A 1 88 ? -11.416 2.439 9.298 1.00 98.56 88 ALA A CA 1
ATOM 702 C C . ALA A 1 88 ? -12.913 2.338 9.636 1.00 98.56 88 ALA A C 1
ATOM 704 O O . ALA A 1 88 ? -13.576 1.395 9.203 1.00 98.56 88 ALA A O 1
ATOM 705 N N . ARG A 1 89 ? -13.467 3.304 10.383 1.00 98.62 89 ARG A N 1
ATOM 706 C CA . ARG A 1 89 ? -14.911 3.358 10.670 1.00 98.62 89 ARG A CA 1
ATOM 707 C C . ARG A 1 89 ? -15.722 3.637 9.414 1.00 98.62 89 ARG A C 1
ATOM 709 O O . ARG A 1 89 ? -16.794 3.057 9.259 1.00 98.62 89 ARG A O 1
ATOM 716 N N . ASP A 1 90 ? -15.220 4.477 8.520 1.00 98.25 90 ASP A N 1
ATOM 717 C CA . ASP A 1 90 ? -15.859 4.737 7.234 1.00 98.25 90 ASP A CA 1
ATOM 718 C C . ASP A 1 90 ? -15.866 3.481 6.355 1.00 98.25 90 ASP A C 1
ATOM 720 O O . ASP A 1 90 ? -16.900 3.165 5.769 1.00 98.25 90 ASP A O 1
ATOM 724 N N . ALA A 1 91 ? -14.799 2.673 6.373 1.00 98.06 91 ALA A N 1
ATOM 725 C CA . ALA A 1 91 ? -14.784 1.364 5.713 1.00 98.06 91 ALA A CA 1
ATOM 726 C C . ALA A 1 91 ? -15.863 0.411 6.256 1.00 98.06 91 ALA A C 1
ATOM 728 O O . ALA A 1 91 ? -16.532 -0.269 5.475 1.00 98.06 91 ALA A O 1
ATOM 729 N N . VAL A 1 92 ? -16.071 0.388 7.579 1.00 98.12 92 VAL A N 1
ATOM 730 C CA . VAL A 1 92 ? -17.163 -0.381 8.203 1.00 98.12 92 VAL A CA 1
ATOM 731 C C . VAL A 1 92 ? -18.526 0.143 7.752 1.00 98.12 92 VAL A C 1
ATOM 733 O O . VAL A 1 92 ? -19.375 -0.644 7.344 1.00 98.12 92 VAL A O 1
ATOM 736 N N . ARG A 1 93 ? -18.745 1.466 7.785 1.00 97.31 93 ARG A N 1
ATOM 737 C CA . ARG A 1 93 ? -20.017 2.093 7.370 1.00 97.31 93 ARG A CA 1
ATOM 738 C C . ARG A 1 93 ? -20.343 1.836 5.905 1.00 97.31 93 ARG A C 1
ATOM 740 O O . ARG A 1 93 ? -21.503 1.618 5.574 1.00 97.31 93 ARG A O 1
ATOM 747 N N . PHE A 1 94 ? -19.323 1.862 5.055 1.00 96.38 94 PHE A N 1
ATOM 748 C CA . PHE A 1 94 ? -19.423 1.533 3.641 1.00 96.38 94 PHE A CA 1
ATOM 749 C C . PHE A 1 94 ? -19.796 0.055 3.408 1.00 96.38 94 PHE A C 1
ATOM 751 O O . PHE A 1 94 ? -20.379 -0.280 2.381 1.00 96.38 94 PHE A O 1
ATOM 758 N N . GLY A 1 95 ? -19.507 -0.828 4.369 1.00 95.75 95 GLY A N 1
ATOM 759 C CA . GLY A 1 95 ? -19.763 -2.263 4.252 1.00 95.75 95 GLY A CA 1
ATOM 760 C C . GLY A 1 95 ? -18.630 -3.022 3.562 1.00 95.75 95 GLY A C 1
ATOM 761 O O . GLY A 1 95 ? -18.884 -4.013 2.880 1.00 95.75 95 GLY A O 1
ATOM 762 N N . ALA A 1 96 ? -17.382 -2.562 3.708 1.00 97.50 96 ALA A N 1
ATOM 763 C CA . ALA A 1 96 ? -16.223 -3.336 3.272 1.00 97.50 96 ALA A CA 1
ATOM 764 C C . ALA A 1 96 ? -16.100 -4.641 4.078 1.00 97.50 96 ALA A C 1
ATOM 766 O O . ALA A 1 96 ? -16.381 -4.687 5.273 1.00 97.50 96 ALA A O 1
ATOM 767 N N . ASP A 1 97 ? -15.598 -5.695 3.438 1.00 98.06 97 ASP A N 1
ATOM 768 C CA . ASP A 1 97 ? -15.366 -6.995 4.079 1.00 98.06 97 ASP A CA 1
ATOM 769 C C . ASP A 1 97 ? -14.066 -7.012 4.899 1.00 98.06 97 ASP A C 1
ATOM 771 O O . ASP A 1 97 ? -13.872 -7.846 5.788 1.00 98.06 97 ASP A O 1
ATOM 775 N N . GLY A 1 98 ? -13.143 -6.097 4.595 1.00 98.31 98 GLY A N 1
ATOM 776 C CA . GLY A 1 98 ? -11.850 -6.020 5.256 1.00 98.31 98 GLY A CA 1
ATOM 777 C C . GLY A 1 98 ? -11.123 -4.697 5.047 1.00 98.31 98 GLY A C 1
ATOM 778 O O . GLY A 1 98 ? -11.372 -3.963 4.090 1.00 98.31 98 GLY A O 1
ATOM 779 N N . ILE A 1 99 ? -10.138 -4.444 5.903 1.00 98.69 99 ILE A N 1
ATOM 780 C CA . ILE A 1 99 ? -9.158 -3.369 5.734 1.00 98.69 99 ILE A CA 1
ATOM 781 C C . ILE A 1 99 ? -7.730 -3.900 5.822 1.00 98.69 99 ILE A C 1
ATOM 783 O O . ILE A 1 99 ? -7.455 -4.876 6.518 1.00 98.69 99 ILE A O 1
ATOM 787 N N . VAL A 1 100 ? -6.794 -3.226 5.153 1.00 98.56 100 VAL A N 1
ATOM 788 C CA . VAL A 1 100 ? -5.355 -3.454 5.324 1.00 98.56 100 VAL A CA 1
ATOM 789 C C . VAL A 1 100 ? -4.696 -2.195 5.875 1.00 98.56 100 VAL A C 1
ATOM 791 O O . VAL A 1 100 ? -4.557 -1.193 5.161 1.00 98.56 100 VAL A O 1
ATOM 794 N N . VAL A 1 101 ? -4.213 -2.287 7.115 1.00 98.38 101 VAL A N 1
ATOM 795 C CA . VAL A 1 101 ? -3.387 -1.257 7.748 1.00 98.38 101 VAL A CA 1
ATOM 796 C C . VAL A 1 101 ? -2.021 -1.239 7.070 1.00 98.38 101 VAL A C 1
ATOM 798 O O . VAL A 1 101 ? -1.226 -2.176 7.193 1.00 98.38 101 VAL A O 1
ATOM 801 N N . SER A 1 102 ? -1.762 -0.196 6.283 1.00 98.38 102 SER A N 1
ATOM 802 C CA . SER A 1 102 ? -0.649 -0.181 5.334 1.00 98.38 102 SER A CA 1
ATOM 803 C C . SER A 1 102 ? -0.185 1.231 5.021 1.00 98.38 102 SER A C 1
ATOM 805 O O . SER A 1 102 ? -0.993 2.095 4.716 1.00 98.38 102 SER A O 1
ATOM 807 N N . ASN A 1 103 ? 1.132 1.433 4.971 1.00 97.19 103 ASN A N 1
ATOM 808 C CA . ASN A 1 103 ? 1.739 2.637 4.393 1.00 97.19 103 ASN A CA 1
ATOM 809 C C . ASN A 1 103 ? 2.442 2.339 3.055 1.00 97.19 103 ASN A C 1
ATOM 811 O O . ASN A 1 103 ? 3.389 3.020 2.654 1.00 97.19 103 ASN A O 1
ATOM 815 N N . HIS A 1 104 ? 2.004 1.273 2.376 1.00 97.69 104 HIS A N 1
ATOM 816 C CA . HIS A 1 104 ? 2.561 0.817 1.104 1.00 97.69 104 HIS A CA 1
ATOM 817 C C . HIS A 1 104 ? 4.068 0.488 1.184 1.00 97.69 104 HIS A C 1
ATOM 819 O O . HIS A 1 104 ? 4.836 0.732 0.252 1.00 97.69 104 HIS A O 1
ATOM 825 N N . GLY A 1 105 ? 4.523 -0.039 2.324 1.00 95.81 105 GLY A N 1
ATOM 826 C CA . GLY A 1 105 ? 5.932 -0.346 2.563 1.00 95.81 105 GLY A CA 1
ATOM 827 C C . GLY A 1 105 ? 6.831 0.891 2.633 1.00 95.81 105 GLY A C 1
ATOM 828 O O . GLY A 1 105 ? 8.008 0.786 2.294 1.00 95.81 105 GLY A O 1
ATOM 829 N N . GLY A 1 106 ? 6.283 2.047 3.023 1.00 95.81 106 GLY A N 1
ATOM 830 C CA . GLY A 1 106 ? 7.013 3.312 3.149 1.00 95.81 106 GLY A CA 1
ATOM 831 C C . GLY A 1 106 ? 7.388 3.960 1.814 1.00 95.81 106 GLY A C 1
ATOM 832 O O . GLY A 1 106 ? 8.386 4.666 1.739 1.00 95.81 106 GLY A O 1
ATOM 833 N N . ARG A 1 107 ? 6.641 3.677 0.738 1.00 95.81 107 ARG A N 1
ATOM 834 C CA . ARG A 1 107 ? 6.983 4.117 -0.631 1.00 95.81 107 ARG A CA 1
ATOM 835 C C . ARG A 1 107 ? 6.158 5.293 -1.155 1.00 95.81 107 ARG A C 1
ATOM 837 O O . ARG A 1 107 ? 6.501 5.806 -2.213 1.00 95.81 107 ARG A O 1
ATOM 844 N N . GLN A 1 108 ? 5.070 5.657 -0.475 1.00 91.69 108 GLN A N 1
ATOM 845 C CA . GLN A 1 108 ? 4.102 6.643 -0.975 1.00 91.69 108 GLN A CA 1
ATOM 846 C C . GLN A 1 108 ? 4.308 8.033 -0.367 1.00 91.69 108 GLN A C 1
ATOM 848 O O . GLN A 1 108 ? 4.556 8.984 -1.100 1.00 91.69 108 GLN A O 1
ATOM 853 N N . LEU A 1 109 ? 4.260 8.151 0.962 1.00 94.31 109 LEU A N 1
ATOM 854 C CA . LEU A 1 109 ? 4.435 9.420 1.668 1.00 94.31 109 LEU A CA 1
ATOM 855 C C . LEU A 1 109 ? 5.411 9.232 2.829 1.00 94.31 109 LEU A C 1
ATOM 857 O O . LEU A 1 109 ? 5.213 8.357 3.670 1.00 94.31 109 LEU A O 1
ATOM 861 N N . ASP A 1 110 ? 6.473 10.035 2.853 1.00 95.25 110 ASP A N 1
ATOM 862 C CA . ASP A 1 110 ? 7.439 10.025 3.950 1.00 95.25 110 ASP A CA 1
ATOM 863 C C . ASP A 1 110 ? 6.860 10.713 5.198 1.00 95.25 110 ASP A C 1
ATOM 865 O O . ASP A 1 110 ? 6.036 11.622 5.098 1.00 95.25 110 ASP A O 1
ATOM 869 N N . GLY A 1 111 ? 7.276 10.264 6.382 1.00 93.31 111 GLY A N 1
ATOM 870 C CA . GLY A 1 111 ? 6.825 10.814 7.665 1.00 93.31 111 GLY A CA 1
ATOM 871 C C . GLY A 1 111 ? 5.451 10.341 8.161 1.00 93.31 111 GLY A C 1
ATOM 872 O O . GLY A 1 111 ? 5.049 10.723 9.260 1.00 93.31 111 GLY A O 1
ATOM 873 N N . VAL A 1 112 ? 4.740 9.486 7.415 1.00 95.88 112 VAL A N 1
ATOM 874 C CA . VAL A 1 112 ? 3.510 8.841 7.910 1.00 95.88 112 VAL A CA 1
ATOM 875 C C . VAL A 1 112 ? 3.806 7.810 9.000 1.00 95.88 112 VAL A C 1
ATOM 877 O O . VAL A 1 112 ? 4.933 7.330 9.156 1.00 95.88 112 VAL A O 1
ATOM 880 N N . LEU A 1 113 ? 2.773 7.423 9.750 1.00 95.88 113 LEU A N 1
ATOM 881 C CA . LEU A 1 113 ? 2.887 6.353 10.736 1.00 95.88 113 LEU A CA 1
ATOM 882 C C . LEU A 1 113 ? 3.322 5.030 10.082 1.00 95.88 113 LEU A C 1
ATOM 884 O O . LEU A 1 113 ? 2.973 4.705 8.943 1.00 95.88 113 LEU A O 1
ATOM 888 N N . SER A 1 114 ? 4.072 4.224 10.835 1.00 95.56 114 SER A N 1
ATOM 889 C CA . SER A 1 114 ? 4.219 2.811 10.497 1.00 95.56 114 SER A CA 1
ATOM 890 C C . SER A 1 114 ? 2.884 2.095 10.700 1.00 95.56 114 SER A C 1
ATOM 892 O O . SER A 1 114 ? 2.129 2.431 11.616 1.00 95.56 114 SER A O 1
ATOM 894 N N . SER A 1 115 ? 2.616 1.065 9.896 1.00 95.94 115 SER A N 1
ATOM 895 C CA . SER A 1 115 ? 1.423 0.222 10.056 1.00 95.94 115 SER A CA 1
ATOM 896 C C . SER A 1 115 ? 1.324 -0.353 11.472 1.00 95.94 115 SER A C 1
ATOM 898 O O . SER A 1 115 ? 0.273 -0.265 12.092 1.00 95.94 115 SER A O 1
ATOM 900 N N . ALA A 1 116 ? 2.438 -0.831 12.038 1.00 95.38 116 ALA A N 1
ATOM 901 C CA . ALA A 1 116 ? 2.497 -1.341 13.410 1.00 95.38 116 ALA A CA 1
ATOM 902 C C . ALA A 1 116 ? 2.119 -0.296 14.478 1.00 95.38 116 ALA A C 1
ATOM 904 O O . ALA A 1 116 ? 1.625 -0.662 15.539 1.00 95.38 116 ALA A O 1
ATOM 905 N N . ARG A 1 117 ? 2.346 1.000 14.217 1.00 96.00 117 ARG A N 1
ATOM 906 C CA . ARG A 1 117 ? 1.965 2.083 15.135 1.00 96.00 117 ARG A CA 1
ATOM 907 C C . ARG A 1 117 ? 0.514 2.528 14.947 1.00 96.00 117 ARG A C 1
ATOM 909 O O . ARG A 1 117 ? -0.103 2.931 15.925 1.00 96.00 117 ARG A O 1
ATOM 916 N N . ALA A 1 118 ? -0.011 2.466 13.725 1.00 97.56 118 ALA A N 1
ATOM 917 C CA . ALA A 1 118 ? -1.408 2.791 13.429 1.00 97.56 118 ALA A CA 1
ATOM 918 C C . ALA A 1 118 ? -2.378 1.678 13.876 1.00 97.56 118 ALA A C 1
ATOM 920 O O . ALA A 1 118 ? -3.486 1.958 14.328 1.00 97.56 118 ALA A O 1
ATOM 921 N N . LEU A 1 119 ? -1.939 0.417 13.791 1.00 97.75 119 LEU A N 1
ATOM 922 C CA . LEU A 1 119 ? -2.774 -0.766 13.992 1.00 97.75 119 LEU A CA 1
ATOM 923 C C . LEU A 1 119 ? -3.541 -0.799 15.329 1.00 97.75 119 LEU A C 1
ATOM 925 O O . LEU A 1 119 ? -4.727 -1.106 15.267 1.00 97.75 119 LEU A O 1
ATOM 929 N N . PRO A 1 120 ? -2.964 -0.475 16.508 1.00 97.69 120 PRO A N 1
ATOM 930 C CA . PRO A 1 120 ? -3.707 -0.555 17.768 1.00 97.69 120 PRO A CA 1
ATOM 931 C C . PRO A 1 120 ? -4.934 0.362 17.808 1.00 97.69 120 PRO A C 1
ATOM 933 O O . PRO A 1 120 ? -6.020 -0.094 18.136 1.00 97.69 120 PRO A O 1
ATOM 936 N N . ALA A 1 121 ? -4.790 1.625 17.393 1.00 98.31 121 ALA A N 1
ATOM 937 C CA . ALA A 1 121 ? -5.898 2.581 17.402 1.00 98.31 121 ALA A CA 1
ATOM 938 C C . ALA A 1 121 ? -6.995 2.214 16.387 1.00 98.31 121 ALA A C 1
ATOM 940 O O . ALA A 1 121 ? -8.176 2.421 16.648 1.00 98.31 121 ALA A O 1
ATOM 941 N N . ILE A 1 122 ? -6.608 1.643 15.241 1.00 98.56 122 ILE A N 1
ATOM 942 C CA . ILE A 1 122 ? -7.553 1.114 14.249 1.00 98.56 122 ILE A CA 1
ATOM 943 C C . ILE A 1 122 ? -8.277 -0.117 14.805 1.00 98.56 122 ILE A C 1
ATOM 945 O O . ILE A 1 122 ? -9.496 -0.209 14.708 1.00 98.56 122 ILE A O 1
ATOM 949 N N . ALA A 1 123 ? -7.550 -1.050 15.423 1.00 98.06 123 ALA A N 1
ATOM 950 C CA . ALA A 1 123 ? -8.145 -2.229 16.037 1.00 98.06 123 ALA A CA 1
ATOM 951 C C . ALA A 1 123 ? -9.132 -1.838 17.144 1.00 98.06 123 ALA A C 1
ATOM 953 O O . ALA A 1 123 ? -10.252 -2.333 17.149 1.00 98.06 123 ALA A O 1
ATOM 954 N N . ASP A 1 124 ? -8.774 -0.901 18.020 1.00 98.25 124 ASP A N 1
ATOM 955 C CA . ASP A 1 124 ? -9.682 -0.396 19.055 1.00 98.25 124 ASP A CA 1
ATOM 956 C C . ASP A 1 124 ? -10.955 0.235 18.465 1.00 98.25 124 ASP A C 1
ATOM 958 O O . ASP A 1 124 ? -12.010 0.204 19.096 1.00 98.25 124 ASP A O 1
ATOM 962 N N . ALA A 1 125 ? -10.876 0.798 17.256 1.00 98.38 125 ALA A N 1
ATOM 963 C CA . ALA A 1 125 ? -12.002 1.454 16.606 1.00 98.38 125 ALA A CA 1
ATOM 964 C C . ALA A 1 125 ? -12.994 0.495 15.930 1.00 98.38 125 ALA A C 1
ATOM 966 O O . ALA A 1 125 ? -14.173 0.840 15.884 1.00 98.38 125 ALA A O 1
ATOM 967 N N . VAL A 1 126 ? -12.538 -0.641 15.377 1.00 98.50 126 VAL A N 1
ATOM 968 C CA . VAL A 1 126 ? -13.373 -1.499 14.500 1.00 98.50 126 VAL A CA 1
ATOM 969 C C . VAL A 1 126 ? -13.191 -3.014 14.685 1.00 98.50 126 VAL A C 1
ATOM 971 O O . VAL A 1 126 ? -13.720 -3.817 13.911 1.00 98.50 126 VAL A 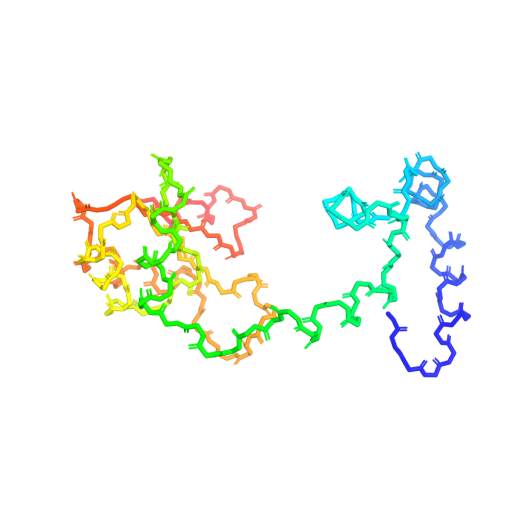O 1
ATOM 974 N N . LYS A 1 127 ? -12.418 -3.461 15.683 1.00 96.31 127 LYS A N 1
ATOM 975 C CA . LYS A 1 127 ? -12.237 -4.896 15.947 1.00 96.31 127 LYS A CA 1
ATOM 976 C C . LYS A 1 127 ? -13.573 -5.542 16.309 1.00 96.31 127 LYS A C 1
ATOM 978 O O . LYS A 1 127 ? -14.207 -5.172 17.289 1.00 96.31 127 LYS A O 1
ATOM 983 N N . GLY A 1 128 ? -13.909 -6.601 15.577 1.00 96.69 128 GLY A N 1
ATOM 984 C CA . GLY A 1 128 ? -15.164 -7.339 15.733 1.00 96.69 128 GLY A CA 1
ATOM 985 C C . GLY A 1 128 ? -16.196 -6.995 14.662 1.00 96.69 128 GLY A C 1
ATOM 986 O O . GLY A 1 128 ? -17.050 -7.833 14.391 1.00 96.69 128 GLY A O 1
ATOM 987 N N . ASP A 1 129 ? -16.054 -5.841 14.006 1.00 98.06 129 ASP A N 1
ATOM 988 C CA . ASP A 1 129 ? -16.973 -5.390 12.957 1.00 98.06 129 ASP A CA 1
ATOM 989 C C . ASP A 1 129 ? -16.469 -5.737 11.548 1.00 98.06 129 ASP A C 1
ATOM 991 O O . ASP A 1 129 ? -17.263 -6.005 10.651 1.00 98.06 129 ASP A O 1
ATOM 995 N N . ILE A 1 130 ? -15.146 -5.755 11.349 1.00 98.19 130 ILE A N 1
ATOM 996 C CA . ILE A 1 130 ? -14.505 -5.967 10.043 1.00 98.19 130 ILE A CA 1
ATOM 997 C C . ILE A 1 130 ? -13.218 -6.791 10.167 1.00 98.19 130 ILE A C 1
ATOM 999 O O . ILE A 1 130 ? -12.560 -6.800 11.213 1.00 98.19 130 ILE A O 1
ATOM 1003 N N . ALA A 1 131 ? -12.826 -7.486 9.094 1.00 98.19 131 ALA A N 1
ATOM 1004 C CA . ALA A 1 131 ? -11.535 -8.163 9.050 1.00 98.19 131 ALA A CA 1
ATOM 1005 C C . ALA A 1 131 ? -10.386 -7.143 8.976 1.00 98.19 131 ALA A C 1
ATOM 1007 O O . ALA A 1 131 ? -10.366 -6.268 8.110 1.00 98.19 131 ALA A O 1
ATOM 1008 N N . ILE A 1 132 ? -9.394 -7.280 9.856 1.00 98.38 132 ILE A N 1
ATOM 1009 C CA . ILE A 1 132 ? -8.229 -6.390 9.904 1.00 98.38 132 ILE A CA 1
ATOM 1010 C C . ILE A 1 132 ? -6.991 -7.168 9.459 1.00 98.38 132 ILE A C 1
ATOM 1012 O O . ILE A 1 132 ? -6.595 -8.146 10.091 1.00 98.38 132 ILE A O 1
ATOM 1016 N N . LEU A 1 133 ? -6.367 -6.715 8.375 1.00 97.88 133 LEU A N 1
ATOM 1017 C CA . LEU A 1 133 ? -5.074 -7.187 7.888 1.00 97.88 133 LEU A CA 1
ATOM 1018 C C . LEU A 1 133 ? -4.019 -6.084 8.052 1.00 97.88 133 LEU A C 1
ATOM 1020 O O . LEU A 1 133 ? -4.344 -4.905 8.182 1.00 97.88 133 LEU A O 1
ATOM 1024 N N . ALA A 1 134 ? -2.738 -6.448 7.997 1.00 97.12 134 ALA A N 1
ATOM 1025 C CA . ALA A 1 134 ? -1.637 -5.490 8.049 1.00 97.12 134 ALA A CA 1
ATOM 1026 C C . ALA A 1 134 ? -0.474 -5.911 7.141 1.00 97.12 134 ALA A C 1
ATOM 1028 O O . ALA A 1 134 ? -0.208 -7.099 6.955 1.00 97.12 134 ALA A O 1
ATOM 1029 N N . ASP A 1 135 ? 0.246 -4.929 6.597 1.00 96.31 135 ASP A N 1
ATOM 1030 C CA . ASP A 1 135 ? 1.515 -5.140 5.893 1.00 96.31 135 ASP A CA 1
ATOM 1031 C C . ASP A 1 135 ? 2.590 -4.143 6.371 1.00 96.31 135 ASP A C 1
ATOM 1033 O O . ASP A 1 135 ? 2.457 -3.535 7.428 1.00 96.31 135 ASP A O 1
ATOM 1037 N N . SER A 1 136 ? 3.658 -3.954 5.587 1.00 94.56 136 SER A N 1
ATOM 1038 C CA . SER A 1 136 ? 4.696 -2.931 5.805 1.00 94.56 136 SER A CA 1
ATOM 1039 C C . SER A 1 136 ? 5.626 -3.205 6.997 1.00 94.56 136 SER A C 1
ATOM 1041 O O . SER A 1 136 ? 5.397 -2.785 8.123 1.00 94.56 136 SER A O 1
ATOM 1043 N N . GLY A 1 137 ? 6.755 -3.868 6.721 1.00 92.25 137 GLY A N 1
ATOM 1044 C CA . GLY A 1 137 ? 7.866 -4.000 7.678 1.00 92.25 137 GLY A CA 1
ATOM 1045 C C . GLY A 1 137 ? 7.953 -5.331 8.432 1.00 92.25 137 GLY A C 1
ATOM 1046 O O . GLY A 1 137 ? 8.928 -5.548 9.148 1.00 92.25 137 GLY A O 1
ATOM 1047 N N . ILE A 1 138 ? 7.018 -6.264 8.226 1.00 94.06 138 ILE A N 1
ATOM 1048 C CA . ILE A 1 138 ? 7.120 -7.626 8.775 1.00 94.06 138 ILE A CA 1
ATOM 1049 C C . ILE A 1 138 ? 8.260 -8.375 8.062 1.00 94.06 138 ILE A C 1
ATOM 1051 O O . ILE A 1 138 ? 8.293 -8.472 6.830 1.00 94.06 138 ILE A O 1
ATOM 1055 N N . ARG A 1 139 ? 9.240 -8.857 8.837 1.00 95.06 139 ARG A N 1
ATOM 1056 C CA . ARG A 1 139 ? 10.448 -9.559 8.342 1.00 95.06 139 ARG A CA 1
ATOM 1057 C C . ARG A 1 139 ? 10.799 -10.823 9.127 1.00 95.06 139 ARG A C 1
ATOM 1059 O O . ARG A 1 139 ? 11.683 -11.567 8.723 1.00 95.06 139 ARG A O 1
ATOM 1066 N N . ASN A 1 140 ? 10.156 -11.040 10.268 1.00 93.19 140 ASN A N 1
ATOM 1067 C CA . ASN A 1 140 ? 10.382 -12.177 11.151 1.00 93.19 140 ASN A CA 1
ATOM 1068 C C . ASN A 1 140 ? 9.140 -12.405 12.023 1.00 93.19 140 ASN A C 1
ATOM 1070 O O . ASN A 1 140 ? 8.233 -11.571 12.060 1.00 93.19 140 ASN A O 1
ATOM 1074 N N . THR A 1 141 ? 9.129 -13.511 12.762 1.00 91.62 141 THR A N 1
ATOM 1075 C CA . THR A 1 141 ? 8.019 -13.885 13.646 1.00 91.62 141 THR A CA 1
ATOM 1076 C C . THR A 1 141 ? 7.746 -12.846 14.727 1.00 91.62 141 THR A C 1
ATOM 1078 O O . THR A 1 141 ? 6.593 -12.608 15.051 1.00 91.62 141 THR A O 1
ATOM 1081 N N . LYS A 1 142 ? 8.775 -12.177 15.264 1.00 89.19 142 LYS A N 1
ATOM 1082 C CA . LYS A 1 142 ? 8.579 -11.125 16.273 1.00 89.19 142 LYS A CA 1
ATOM 1083 C C . LYS A 1 142 ? 7.771 -9.951 15.707 1.00 89.19 142 LYS A C 1
ATOM 1085 O O . LYS A 1 142 ? 6.881 -9.458 16.384 1.00 89.19 142 LYS A O 1
ATOM 1090 N N . GLY A 1 143 ? 8.060 -9.540 14.471 1.00 82.00 143 GLY A N 1
ATOM 1091 C CA . GLY A 1 143 ? 7.294 -8.509 13.768 1.00 82.00 143 GLY A CA 1
ATOM 1092 C C . GLY A 1 143 ? 5.886 -8.961 13.378 1.00 82.00 143 GLY A C 1
ATOM 1093 O O . GLY A 1 143 ? 4.981 -8.140 13.335 1.00 82.00 143 GLY A O 1
ATOM 1094 N N . LEU A 1 144 ? 5.680 -10.258 13.131 1.00 82.62 144 LEU A N 1
ATOM 1095 C CA . LEU A 1 144 ? 4.338 -10.811 12.938 1.00 82.62 144 LEU A CA 1
ATOM 1096 C C . LEU A 1 144 ? 3.533 -10.772 14.247 1.00 82.62 144 LEU A C 1
ATOM 1098 O O . LEU A 1 144 ? 2.411 -10.288 14.256 1.00 82.62 144 LEU A O 1
ATOM 1102 N N . MET A 1 145 ? 4.126 -11.221 15.356 1.00 84.94 145 MET A N 1
ATOM 1103 C CA . MET A 1 145 ? 3.474 -11.284 16.670 1.00 84.94 145 MET A CA 1
ATOM 1104 C C . MET A 1 145 ? 3.123 -9.909 17.245 1.00 84.94 145 MET A C 1
ATOM 1106 O O . MET A 1 145 ? 2.241 -9.822 18.081 1.00 84.94 145 MET A O 1
ATOM 1110 N N . SER A 1 146 ? 3.780 -8.826 16.818 1.00 80.69 146 SER A N 1
ATOM 1111 C CA . SER A 1 146 ? 3.363 -7.472 17.213 1.00 80.69 146 SER A CA 1
ATOM 1112 C C . SER A 1 146 ? 2.068 -7.001 16.542 1.00 80.69 146 SER A C 1
ATOM 1114 O O . SER A 1 146 ? 1.570 -5.937 16.895 1.00 80.69 146 SER A O 1
ATO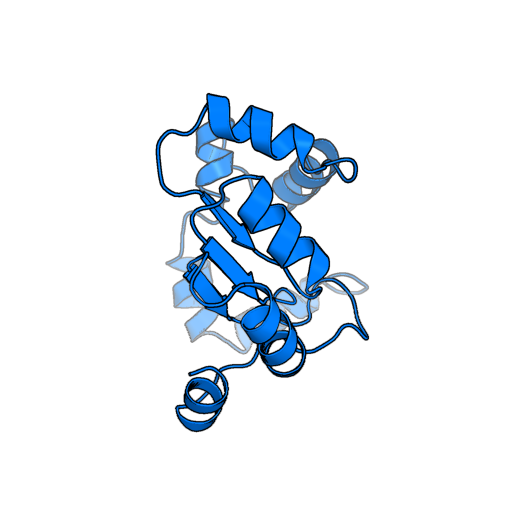M 1116 N N . CYS A 1 147 ? 1.559 -7.743 15.554 1.00 79.19 147 CYS A N 1
ATOM 1117 C CA . CYS A 1 147 ? 0.329 -7.429 14.826 1.00 79.19 147 CYS A CA 1
ATOM 1118 C C . CYS A 1 147 ? -0.849 -8.355 15.177 1.00 79.19 147 CYS A C 1
ATOM 1120 O O . CYS A 1 147 ? -1.933 -8.146 14.638 1.00 79.19 147 CYS A O 1
ATOM 1122 N N . VAL A 1 148 ? -0.633 -9.373 16.020 1.00 74.50 148 VAL A N 1
ATOM 1123 C CA . VAL A 1 148 ? -1.629 -10.379 16.441 1.00 74.50 148 VAL A CA 1
ATOM 1124 C C . VAL A 1 148 ? -1.980 -10.152 17.904 1.00 74.50 148 VAL A C 1
ATOM 1126 O O . VAL A 1 148 ? -3.185 -10.211 18.230 1.00 74.50 148 VAL A O 1
#

Radius of gyration: 19.9 Å; chains: 1; bounding box: 50×29×46 Å

Secondary structure (DSSP, 8-state):
--STTHHHHHHHHHHH-HHHIIIIIISS---S-HHHHHHHTS---HHHHHHHHHHH--TT--HHHHHHHHHH--S--EEEEE-SHHHHHHHHHHT-SEEEE--GGGTS-TTPPPHHHHHHHHHHHHBTTBEEEE-SS--SHHHHHTT-

Sequence (148 aa):
MSGPNAAMRRYLQAVTHPQWAWDVGLNGRPHDLGNISAYLGKPTGLEDYIGWLGNNFDPSISWKDLEWIRDFWDGPMVIKGILDPEDARDAVRFGADGIVVSNHGGRQLDGVLSSARALPAIADAVKGDIAILADSGIRNTKGLMSCV

Foldseek 3Di:
DDDPPPVVVVVVVCVVCVVCCVVCVPVVDPQADVVVCVVVVHGHHPVNVVVVCVVPVDPVDDLVVVVVVCVVDPDAAEAEDDQALVVLVSCLVSPHQYYEQDPPQCPPDPPGDASLVSQVSNCVNQPPRHHYHYDHDDDDVVSVVSND

Organism: Escherichia coli (NCBI:txid562)

InterPro domains:
  IPR000262 FMN-dependent dehydrogenase [PF01070] (5-140)
  IPR008259 FMN-dependent alpha-hydroxy acid dehydrogenase, active site [PS00557] (102-108)
  IPR013785 Aldolase-type TIM barrel [G3DSA:3.20.20.70] (8-148)
  IPR037396 FMN hydroxy acid dehydrogenase domain [PS51349] (1-148)